Protein AF-A0A7X6PA65-F1 (afdb_monomer)

Solvent-accessible surface area (backbone atoms only — not comparable to full-atom values): 7990 Å² total; per-residue (Å²): 132,71,78,43,81,44,62,42,99,85,71,48,73,39,54,20,36,49,43,48,66,78,42,68,40,62,92,55,55,64,34,34,34,45,24,24,82,87,66,55,68,52,79,41,47,57,72,53,35,70,55,18,29,39,30,69,85,80,43,23,36,37,28,80,91,43,61,91,75,48,55,66,77,72,35,51,42,53,54,79,66,45,78,47,78,39,69,56,84,65,85,69,79,58,83,45,89,92,58,47,74,90,66,70,68,84,85,77,84,79,66,98,69,61,91,85,69,86,82,84,82,85,82,79,86,131

Mean predicted aligned error: 9.88 Å

Sequence (126 aa):
LSTYTVDNWSGLSEEAIKLSDLLQGIASYDSVSFVAVDGYSQNYQPQLINDGYYLLNSEVTTFPSFNTTLPGSLKKFKKLAKINVYGATSIQNFNFSLAPQESADLTFTIPSDLSDFESTEMMTEK

Structure (mmCIF, N/CA/C/O backbone):
data_AF-A0A7X6PA65-F1
#
_entry.id   AF-A0A7X6PA65-F1
#
loop_
_atom_site.group_PDB
_atom_site.id
_atom_site.type_symbol
_atom_site.label_atom_id
_atom_site.label_alt_id
_atom_site.label_comp_id
_atom_site.label_asym_id
_atom_site.label_entity_id
_atom_site.label_seq_id
_atom_site.pdbx_PDB_ins_code
_atom_site.Cartn_x
_atom_site.Cartn_y
_atom_site.Cartn_z
_atom_site.occupancy
_atom_site.B_iso_or_equiv
_atom_site.auth_seq_id
_atom_site.auth_comp_id
_atom_site.auth_asym_id
_atom_site.auth_atom_id
_atom_site.pdbx_PDB_model_num
ATOM 1 N N . LEU A 1 1 ? 12.156 -3.371 4.107 1.00 79.25 1 LEU A N 1
ATOM 2 C CA . LEU A 1 1 ? 11.051 -2.439 4.428 1.00 79.25 1 LEU A CA 1
ATOM 3 C C . LEU A 1 1 ? 10.944 -2.367 5.936 1.00 79.25 1 LEU A C 1
ATOM 5 O O . LEU A 1 1 ? 11.046 -3.413 6.566 1.00 79.25 1 LEU A O 1
ATOM 9 N N . SER A 1 2 ? 10.815 -1.172 6.500 1.00 88.44 2 SER A N 1
ATOM 10 C CA . SER A 1 2 ? 10.643 -1.014 7.945 1.00 88.44 2 SER A CA 1
ATOM 11 C C . SER A 1 2 ? 9.228 -1.419 8.352 1.00 88.44 2 SER A C 1
ATOM 13 O O . SER A 1 2 ? 8.276 -1.186 7.604 1.00 88.44 2 SER A O 1
ATOM 15 N N . THR A 1 3 ? 9.093 -2.020 9.531 1.00 94.00 3 THR A N 1
ATOM 16 C CA . THR A 1 3 ? 7.792 -2.264 10.155 1.00 94.00 3 THR A CA 1
ATOM 17 C C . THR A 1 3 ? 7.471 -1.147 11.141 1.00 94.00 3 THR A C 1
ATOM 19 O O . THR A 1 3 ? 8.350 -0.569 11.780 1.00 94.00 3 THR A O 1
ATOM 22 N N . TYR A 1 4 ? 6.187 -0.824 11.233 1.00 96.12 4 TYR A N 1
ATOM 23 C CA . TYR A 1 4 ? 5.631 0.197 12.109 1.00 96.12 4 TYR A CA 1
ATOM 24 C C . TYR A 1 4 ? 4.515 -0.422 12.938 1.00 96.12 4 TYR A C 1
ATOM 26 O O . TYR A 1 4 ? 3.793 -1.286 12.449 1.00 96.12 4 TYR A O 1
ATOM 34 N N . THR A 1 5 ? 4.329 0.051 14.165 1.00 96.88 5 THR A N 1
ATOM 35 C CA . THR A 1 5 ? 3.131 -0.259 14.951 1.00 96.88 5 THR A CA 1
ATOM 36 C C . THR A 1 5 ? 2.109 0.851 14.740 1.00 96.88 5 THR A C 1
ATOM 38 O O . THR A 1 5 ? 2.396 2.014 15.024 1.00 96.88 5 THR A O 1
ATOM 41 N N . VAL A 1 6 ? 0.926 0.505 14.232 1.00 96.62 6 VAL A N 1
ATOM 42 C CA . VAL A 1 6 ? -0.168 1.454 13.980 1.00 96.62 6 VAL A CA 1
ATOM 43 C C . VAL A 1 6 ? -1.499 0.857 14.412 1.00 96.62 6 VAL A C 1
ATOM 45 O O . VAL A 1 6 ? -1.709 -0.352 14.319 1.00 96.62 6 VAL A O 1
ATOM 48 N N . ASP A 1 7 ? -2.417 1.704 14.867 1.00 95.31 7 ASP A N 1
ATOM 49 C CA . ASP A 1 7 ? -3.762 1.260 15.204 1.00 95.31 7 ASP A CA 1
ATOM 50 C C . ASP A 1 7 ? -4.582 0.979 13.943 1.00 95.31 7 ASP A C 1
ATOM 52 O O . ASP A 1 7 ? -4.676 1.778 13.001 1.00 95.31 7 ASP A O 1
ATOM 56 N N . ASN A 1 8 ? -5.218 -0.186 13.937 1.00 91.50 8 ASN A N 1
ATOM 57 C CA . ASN A 1 8 ? -6.191 -0.538 12.925 1.00 91.50 8 ASN A CA 1
ATOM 58 C C . ASN A 1 8 ? -7.508 0.237 13.134 1.00 91.50 8 ASN A C 1
ATOM 60 O O . ASN A 1 8 ? -7.713 0.975 14.097 1.00 91.50 8 ASN A O 1
ATOM 64 N N . TRP A 1 9 ? -8.466 0.032 12.236 1.00 87.62 9 TRP A N 1
ATOM 65 C CA . TRP A 1 9 ? -9.780 0.687 12.282 1.00 87.62 9 TRP A CA 1
ATOM 66 C C . TRP A 1 9 ? -10.620 0.376 13.538 1.00 87.62 9 TRP A C 1
ATOM 68 O O . TRP A 1 9 ? -11.643 1.028 13.737 1.00 87.62 9 TRP A O 1
ATOM 78 N N . SER A 1 10 ? -10.242 -0.630 14.335 1.00 88.44 10 SER A N 1
ATOM 79 C CA . SER A 1 10 ? -10.869 -0.979 15.619 1.00 88.44 10 SER A CA 1
ATOM 80 C C . SER A 1 10 ? -10.118 -0.428 16.839 1.00 88.44 10 SER A C 1
ATOM 82 O O . SER A 1 10 ? -10.547 -0.675 17.961 1.00 88.44 10 SER A O 1
ATOM 84 N N . GLY A 1 11 ? -9.030 0.324 16.633 1.00 89.81 11 GLY A N 1
ATOM 85 C CA . GLY A 1 11 ? -8.198 0.869 17.710 1.00 89.81 11 GLY A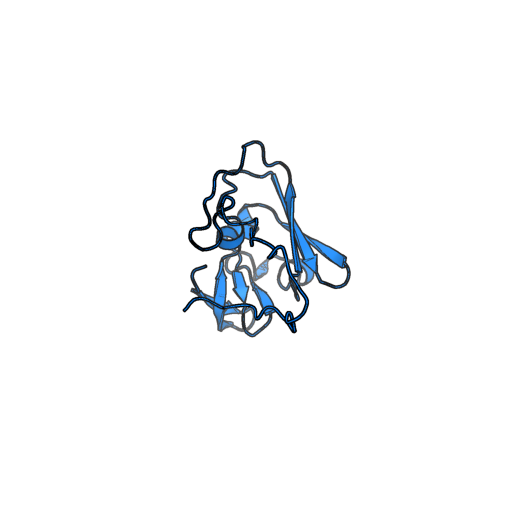 CA 1
ATOM 86 C C . GLY A 1 11 ? -7.238 -0.148 18.330 1.00 89.81 11 GLY A C 1
ATOM 87 O O . GLY A 1 11 ? -6.743 0.079 19.428 1.00 89.81 11 GLY A O 1
ATOM 88 N N . LEU A 1 12 ? -7.004 -1.281 17.661 1.00 93.81 12 LEU A N 1
ATOM 89 C CA . LEU A 1 12 ? -6.022 -2.276 18.087 1.00 93.81 12 LEU A CA 1
ATOM 90 C C . LEU A 1 12 ? -4.719 -2.057 17.325 1.00 93.81 12 LEU A C 1
ATOM 92 O O . LEU A 1 12 ? -4.736 -1.972 16.095 1.00 93.81 12 LEU A O 1
ATOM 96 N N . SER A 1 13 ? -3.607 -2.007 18.051 1.00 96.44 13 SER A N 1
ATOM 97 C CA . SER A 1 13 ? -2.281 -1.853 17.461 1.00 96.44 13 SER A CA 1
ATOM 98 C C . SER A 1 13 ? -1.846 -3.116 16.718 1.00 96.44 13 SER A C 1
ATOM 100 O O . SER A 1 13 ? -2.003 -4.234 17.213 1.00 96.44 13 SER A O 1
ATOM 102 N N . GLU A 1 14 ? -1.274 -2.932 15.533 1.00 96.62 14 GLU A N 1
ATOM 103 C CA . GLU A 1 14 ? -0.815 -4.005 14.658 1.00 96.62 14 GLU A CA 1
ATOM 104 C C . GLU A 1 14 ? 0.488 -3.606 13.953 1.00 96.62 14 GLU A C 1
ATOM 106 O O . GLU A 1 14 ? 0.743 -2.422 13.714 1.00 96.62 14 GLU A O 1
ATOM 111 N N . GLU A 1 15 ? 1.320 -4.593 13.616 1.00 97.75 15 GLU A N 1
ATOM 112 C CA . GLU A 1 15 ? 2.453 -4.368 12.722 1.00 97.75 15 GLU A CA 1
ATOM 113 C C . GLU A 1 15 ? 1.981 -4.070 11.299 1.00 97.75 15 GLU A C 1
ATOM 115 O O . GLU A 1 15 ? 1.079 -4.714 10.756 1.00 97.75 15 GLU A O 1
ATOM 120 N N . ALA A 1 16 ? 2.623 -3.092 10.676 1.00 97.50 16 ALA A N 1
ATOM 121 C CA . ALA A 1 16 ? 2.268 -2.617 9.358 1.00 97.50 16 ALA A CA 1
ATOM 122 C C . ALA A 1 16 ? 3.489 -2.124 8.582 1.00 97.50 16 ALA A C 1
ATOM 124 O O . ALA A 1 16 ? 4.501 -1.723 9.156 1.00 97.50 16 ALA A O 1
ATOM 125 N N . ILE A 1 17 ? 3.364 -2.097 7.259 1.00 96.44 17 ILE A N 1
ATOM 126 C CA . ILE A 1 17 ? 4.322 -1.445 6.364 1.00 96.44 17 ILE A CA 1
ATOM 127 C C . ILE A 1 17 ? 3.710 -0.134 5.891 1.00 96.44 17 ILE A C 1
ATOM 129 O O . ILE A 1 17 ? 2.547 -0.095 5.483 1.00 96.44 17 ILE A O 1
ATOM 133 N N . LYS A 1 18 ? 4.483 0.949 5.924 1.00 96.25 18 LYS A N 1
ATOM 134 C CA . LYS A 1 18 ? 4.022 2.231 5.397 1.00 96.25 18 LYS A CA 1
ATOM 135 C C . LYS A 1 18 ? 3.902 2.161 3.874 1.00 96.25 18 LYS A C 1
ATOM 137 O O . LYS A 1 18 ? 4.819 1.698 3.201 1.00 96.25 18 LYS A O 1
ATOM 142 N N . LEU A 1 19 ? 2.787 2.627 3.311 1.00 95.56 19 LEU A N 1
ATOM 143 C CA . LEU A 1 19 ? 2.540 2.497 1.868 1.00 95.56 19 LEU A CA 1
ATOM 144 C C . LEU A 1 19 ? 3.547 3.301 1.036 1.00 95.56 19 LEU A C 1
ATOM 146 O O . LEU A 1 19 ? 3.957 2.840 -0.025 1.00 95.56 19 LEU A O 1
ATOM 150 N N . SER A 1 20 ? 4.003 4.456 1.531 1.00 93.25 20 SER A N 1
ATOM 151 C CA . SER A 1 20 ? 5.080 5.227 0.896 1.00 93.25 20 SER A CA 1
ATOM 152 C C . SER A 1 20 ? 6.389 4.445 0.783 1.00 93.25 20 SER A C 1
ATOM 154 O O . SER A 1 20 ? 7.129 4.629 -0.179 1.00 93.25 20 SER A O 1
ATOM 156 N N . ASP A 1 21 ? 6.665 3.540 1.725 1.00 91.75 21 ASP A N 1
ATOM 157 C CA . ASP A 1 21 ? 7.900 2.757 1.723 1.00 91.75 21 ASP A CA 1
ATOM 158 C C . ASP A 1 21 ? 7.892 1.699 0.616 1.00 91.75 21 ASP A C 1
ATOM 160 O O . ASP A 1 21 ? 8.956 1.300 0.147 1.00 91.75 21 ASP A O 1
ATOM 164 N N . LEU A 1 22 ? 6.706 1.275 0.164 1.00 89.75 22 LEU A N 1
ATOM 165 C CA . LEU A 1 22 ? 6.545 0.382 -0.988 1.00 89.75 22 LEU A CA 1
ATOM 166 C C . LEU A 1 22 ? 6.862 1.081 -2.315 1.00 89.75 22 LEU A C 1
ATOM 168 O O . LEU A 1 22 ? 7.097 0.411 -3.315 1.00 89.75 22 LEU A O 1
ATOM 172 N N . LEU A 1 23 ? 6.865 2.416 -2.328 1.00 88.19 23 LEU A N 1
ATOM 173 C CA . LEU A 1 23 ? 7.153 3.239 -3.505 1.00 88.19 23 LEU A CA 1
ATOM 174 C C . LEU A 1 23 ? 8.545 3.872 -3.438 1.00 88.19 23 LEU A C 1
ATOM 176 O O . LEU A 1 23 ? 8.806 4.877 -4.103 1.00 88.19 23 LEU A O 1
ATOM 180 N N . GLN A 1 24 ? 9.437 3.313 -2.617 1.00 80.88 24 GLN A N 1
ATOM 181 C CA . GLN A 1 24 ? 10.822 3.758 -2.548 1.00 80.88 24 GLN A CA 1
ATOM 182 C C . GLN A 1 24 ? 11.442 3.786 -3.950 1.00 80.88 24 GLN A C 1
ATOM 184 O O . GLN A 1 24 ? 11.395 2.805 -4.687 1.00 80.88 24 GLN A O 1
ATOM 189 N N . GLY A 1 25 ? 11.977 4.949 -4.325 1.00 78.06 25 GLY A N 1
ATOM 190 C CA . GLY A 1 25 ? 12.499 5.202 -5.669 1.00 78.06 25 GLY A CA 1
ATOM 191 C C . GLY A 1 25 ? 11.614 6.000 -6.601 1.00 78.06 25 GLY A C 1
ATOM 192 O O . GLY A 1 25 ? 12.089 6.460 -7.639 1.00 78.06 25 GLY A O 1
ATOM 193 N N . ILE A 1 26 ? 10.358 6.221 -6.223 1.00 83.75 26 ILE A N 1
ATOM 194 C CA . ILE A 1 26 ? 9.421 7.027 -6.994 1.00 83.75 26 ILE A CA 1
ATOM 195 C C . ILE A 1 26 ? 9.244 8.369 -6.292 1.00 83.75 26 ILE A C 1
ATOM 197 O O . ILE A 1 26 ? 8.442 8.513 -5.373 1.00 83.75 26 ILE A O 1
ATOM 201 N N . ALA A 1 27 ? 10.021 9.361 -6.727 1.00 75.31 27 ALA A N 1
ATOM 202 C CA . ALA A 1 27 ? 10.049 10.676 -6.088 1.00 75.31 27 ALA A CA 1
ATOM 203 C C . ALA A 1 27 ? 8.774 11.508 -6.326 1.00 75.31 27 ALA A C 1
ATOM 205 O O . ALA A 1 27 ? 8.409 12.321 -5.481 1.00 75.31 27 ALA A O 1
ATOM 206 N N . SER A 1 28 ? 8.112 11.331 -7.473 1.00 84.44 28 SER A N 1
ATOM 207 C CA . SER A 1 28 ? 6.900 12.066 -7.846 1.00 84.4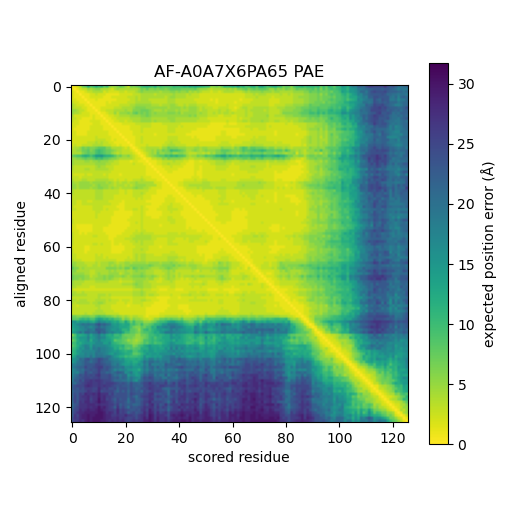4 28 SER A CA 1
ATOM 208 C C . SER A 1 28 ? 6.016 11.217 -8.754 1.00 84.44 28 SER A C 1
ATOM 210 O O . SER A 1 28 ? 6.526 10.508 -9.625 1.00 84.44 28 SER A O 1
ATOM 212 N N . TYR A 1 29 ? 4.708 11.277 -8.529 1.00 91.56 29 TYR A N 1
ATOM 213 C CA . TYR A 1 29 ? 3.675 10.568 -9.278 1.00 91.56 29 TYR A CA 1
ATOM 214 C C . TYR A 1 29 ? 2.317 11.246 -9.051 1.00 91.56 29 TYR A C 1
ATOM 216 O O . TYR A 1 29 ? 2.096 11.865 -8.008 1.00 91.56 29 TYR A O 1
ATOM 224 N N . ASP A 1 30 ? 1.396 11.099 -10.003 1.00 93.69 30 ASP A N 1
ATOM 225 C CA . ASP A 1 30 ? 0.060 11.700 -9.922 1.00 93.69 30 ASP A CA 1
ATOM 226 C C . ASP A 1 30 ? -0.878 10.859 -9.056 1.00 93.69 30 ASP A C 1
ATOM 228 O O . ASP A 1 30 ? -1.670 11.377 -8.273 1.00 93.69 30 ASP A O 1
ATOM 232 N N . SER A 1 31 ? -0.823 9.534 -9.214 1.00 94.75 31 SER A N 1
ATOM 233 C CA . SER A 1 31 ? -1.686 8.607 -8.482 1.00 94.75 31 SER A CA 1
ATOM 234 C C . SER A 1 31 ? -1.163 7.175 -8.519 1.00 94.75 31 SER A C 1
ATOM 236 O O . SER A 1 31 ? -0.267 6.828 -9.294 1.00 94.75 31 SER A O 1
ATOM 238 N N . VAL A 1 32 ? -1.753 6.336 -7.671 1.00 95.62 32 VAL A N 1
ATOM 239 C CA . VAL A 1 32 ? -1.409 4.923 -7.534 1.00 95.62 32 VAL A CA 1
ATOM 240 C C . VAL A 1 32 ? -2.678 4.082 -7.569 1.00 95.62 32 VAL A C 1
ATOM 242 O O . VAL A 1 32 ? -3.649 4.423 -6.902 1.00 95.62 32 VAL A O 1
ATOM 245 N N . SER A 1 33 ? -2.678 2.973 -8.305 1.00 96.81 33 SER A N 1
ATOM 246 C CA . SER A 1 33 ? -3.737 1.966 -8.238 1.00 96.81 33 SER A CA 1
ATOM 247 C C . SER A 1 33 ? -3.268 0.762 -7.440 1.00 96.81 33 SER A C 1
ATOM 249 O O . SER A 1 33 ? -2.254 0.146 -7.772 1.00 96.81 33 SER A O 1
ATOM 251 N N . PHE A 1 34 ? -4.024 0.419 -6.405 1.00 97.44 34 PHE A N 1
ATOM 252 C CA . PHE A 1 34 ? -3.905 -0.861 -5.722 1.00 97.44 34 PHE A CA 1
ATOM 253 C C . PHE A 1 34 ? -4.798 -1.870 -6.412 1.00 97.44 34 PHE A C 1
ATOM 255 O O . PHE A 1 34 ? -5.966 -1.584 -6.662 1.00 97.44 34 PHE A O 1
ATOM 262 N N . VAL A 1 35 ? -4.243 -3.043 -6.701 1.00 97.12 35 VAL A N 1
ATOM 263 C CA . VAL A 1 35 ? -4.925 -4.138 -7.386 1.00 97.12 35 VAL A CA 1
ATOM 264 C C . VAL A 1 35 ? -4.824 -5.388 -6.524 1.00 97.12 35 VAL A C 1
ATOM 266 O O . VAL A 1 35 ? -3.737 -5.763 -6.074 1.00 97.12 35 VAL A O 1
ATOM 269 N N . ALA A 1 36 ? -5.969 -6.009 -6.274 1.00 95.12 36 ALA A N 1
ATOM 270 C CA . ALA A 1 36 ? -6.089 -7.256 -5.545 1.00 95.12 36 ALA A CA 1
ATOM 271 C C . ALA A 1 36 ? -5.946 -8.455 -6.491 1.00 95.12 36 ALA A C 1
ATOM 273 O O . ALA A 1 36 ? -6.000 -8.324 -7.715 1.00 95.12 36 ALA A O 1
ATOM 274 N N . VAL A 1 37 ? -5.765 -9.643 -5.914 1.00 92.31 37 VAL A N 1
ATOM 275 C CA . VAL A 1 37 ? -5.579 -10.900 -6.664 1.00 92.31 37 VAL A CA 1
ATOM 276 C C . VAL A 1 37 ? -6.737 -11.241 -7.610 1.00 92.31 37 VAL A C 1
ATOM 278 O O . VAL A 1 37 ? -6.52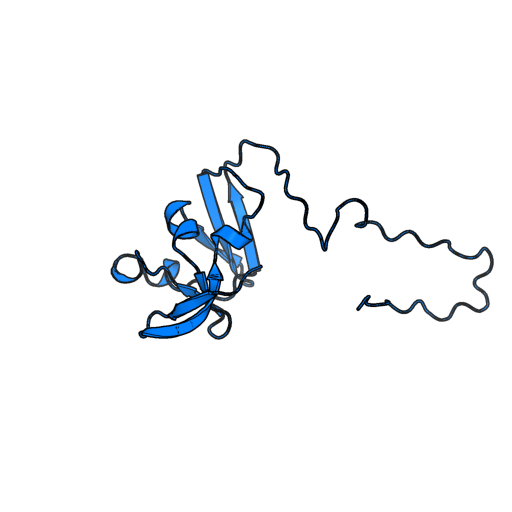6 -11.908 -8.616 1.00 92.31 37 VAL A O 1
ATOM 281 N N . ASP A 1 38 ? -7.948 -10.777 -7.305 1.00 92.88 38 ASP A N 1
ATOM 282 C CA . ASP A 1 38 ? -9.167 -10.984 -8.095 1.00 92.88 38 ASP A CA 1
ATOM 283 C C . ASP A 1 38 ? -9.394 -9.894 -9.162 1.00 92.88 38 ASP A C 1
ATOM 285 O O . ASP A 1 38 ? -10.409 -9.899 -9.857 1.00 92.88 38 ASP A O 1
ATOM 289 N N . GLY A 1 39 ? -8.456 -8.953 -9.297 1.00 92.88 39 GLY A N 1
ATOM 290 C CA . GLY A 1 39 ? -8.548 -7.823 -10.217 1.00 92.88 39 GLY A CA 1
ATOM 291 C C . GLY A 1 39 ? -9.327 -6.624 -9.674 1.00 92.88 39 GLY A C 1
ATOM 292 O O . GLY A 1 39 ? -9.390 -5.602 -10.358 1.00 92.88 39 GLY A O 1
ATOM 293 N N . TYR A 1 40 ? -9.883 -6.687 -8.456 1.00 94.69 40 TYR A N 1
ATOM 294 C CA . TYR A 1 40 ? -10.464 -5.508 -7.816 1.00 94.69 40 TYR A CA 1
ATOM 295 C C . TYR A 1 40 ? -9.395 -4.429 -7.634 1.00 94.69 40 TYR A C 1
ATOM 297 O O . TYR A 1 40 ? -8.295 -4.704 -7.153 1.00 94.69 40 TYR A O 1
ATOM 305 N N . SER A 1 41 ? -9.718 -3.186 -7.997 1.00 96.44 41 SER A N 1
ATOM 306 C CA . SER A 1 41 ? -8.756 -2.090 -7.931 1.00 96.44 41 SER A CA 1
ATOM 307 C C . SER A 1 41 ? -9.341 -0.793 -7.398 1.00 96.44 41 SER A C 1
ATOM 309 O O . SER A 1 41 ? -10.508 -0.485 -7.644 1.00 96.44 41 SER A O 1
ATOM 311 N N . GLN A 1 42 ? -8.506 -0.011 -6.721 1.00 97.06 42 GLN A N 1
ATOM 312 C CA . GLN A 1 42 ? -8.832 1.331 -6.247 1.00 97.06 42 GLN A CA 1
ATOM 313 C C . GLN A 1 42 ? -7.662 2.284 -6.460 1.00 97.06 42 GLN A C 1
ATOM 315 O O . GLN A 1 42 ? -6.504 1.885 -6.352 1.00 97.06 42 GLN A O 1
ATOM 320 N N . ASN A 1 43 ? -7.980 3.549 -6.733 1.00 96.69 43 ASN A N 1
ATOM 321 C CA . ASN A 1 43 ? -6.987 4.591 -6.965 1.00 96.69 43 ASN A CA 1
ATOM 322 C C . ASN A 1 43 ? -6.803 5.468 -5.726 1.00 96.69 43 ASN A C 1
ATOM 324 O O . ASN A 1 43 ? -7.767 5.881 -5.083 1.00 96.69 43 ASN A O 1
ATOM 328 N N . TYR A 1 44 ? -5.549 5.796 -5.444 1.00 96.31 44 TYR A N 1
ATOM 329 C CA . TYR A 1 44 ? -5.110 6.555 -4.287 1.00 96.31 44 TYR A CA 1
ATOM 330 C C . TYR A 1 44 ? -4.264 7.741 -4.732 1.00 96.31 44 TYR A C 1
ATOM 332 O O . TYR A 1 44 ? -3.399 7.634 -5.603 1.00 96.31 44 TYR A O 1
ATOM 340 N N . GLN A 1 45 ? -4.528 8.881 -4.104 1.00 95.50 45 GLN A N 1
ATOM 341 C CA . GLN A 1 45 ? -3.732 10.092 -4.264 1.00 95.50 45 GLN A CA 1
ATOM 342 C C . GLN A 1 45 ? -2.481 10.020 -3.371 1.00 95.50 45 GLN A C 1
ATOM 344 O O . GLN A 1 45 ? -2.548 9.384 -2.313 1.00 95.50 45 GLN A O 1
ATOM 349 N N . PRO A 1 46 ? -1.376 10.708 -3.716 1.00 94.81 46 PRO A N 1
ATOM 350 C CA . PRO A 1 46 ? -0.126 10.663 -2.947 1.00 94.81 46 PRO A CA 1
ATOM 351 C C . PRO A 1 46 ? -0.304 10.956 -1.450 1.00 94.81 46 PRO A C 1
ATOM 353 O O . PRO A 1 46 ? 0.301 10.305 -0.605 1.00 94.81 46 PRO A O 1
ATOM 356 N N . GLN A 1 47 ? -1.209 11.873 -1.097 1.00 95.50 47 GLN A N 1
ATOM 357 C CA . GLN A 1 47 ? -1.540 12.186 0.299 1.00 95.50 47 GLN A CA 1
ATOM 358 C C . GLN A 1 47 ? -2.073 10.980 1.093 1.00 95.50 47 GLN A C 1
ATOM 360 O O . GLN A 1 47 ? -1.745 10.831 2.266 1.00 95.50 47 GLN A O 1
ATOM 365 N N . LEU A 1 48 ? -2.849 10.095 0.455 1.00 96.19 48 LEU A N 1
ATOM 366 C CA . LEU A 1 48 ? -3.338 8.867 1.084 1.00 96.19 48 LEU A CA 1
ATOM 367 C C . LEU A 1 48 ? -2.221 7.831 1.200 1.00 96.19 48 LEU A C 1
ATOM 369 O O . LEU A 1 48 ? -2.144 7.134 2.202 1.00 96.19 48 LEU A O 1
ATOM 373 N N . ILE A 1 49 ? -1.335 7.750 0.207 1.00 96.19 49 ILE A N 1
ATOM 374 C CA . ILE A 1 49 ? -0.172 6.856 0.252 1.00 96.19 49 ILE A CA 1
ATOM 375 C C . ILE A 1 49 ? 0.798 7.255 1.374 1.00 96.19 49 ILE A C 1
ATOM 377 O O . ILE A 1 49 ? 1.336 6.393 2.061 1.00 96.19 49 ILE A O 1
ATOM 381 N N . ASN A 1 50 ? 0.988 8.555 1.597 1.00 94.88 50 ASN A N 1
ATOM 382 C CA . ASN A 1 50 ? 1.872 9.063 2.647 1.00 94.88 50 ASN A CA 1
ATOM 383 C C . ASN A 1 50 ? 1.311 8.868 4.064 1.00 94.88 50 ASN A C 1
ATOM 385 O O . ASN A 1 50 ? 2.090 8.742 5.013 1.00 94.88 50 ASN A O 1
ATOM 389 N N . ASP A 1 51 ? -0.016 8.860 4.212 1.00 96.62 51 ASP A N 1
ATOM 390 C CA . ASP A 1 51 ? -0.695 8.587 5.484 1.00 96.62 51 ASP A CA 1
ATOM 391 C C . ASP A 1 51 ? -0.881 7.087 5.739 1.00 96.62 51 ASP A C 1
ATOM 393 O O . ASP A 1 51 ? -0.873 6.645 6.883 1.00 96.62 51 ASP A O 1
ATOM 397 N N . GLY A 1 52 ? -1.076 6.303 4.681 1.00 96.44 52 GLY A N 1
ATOM 398 C CA . GLY A 1 52 ? -1.580 4.948 4.803 1.00 96.44 52 GLY A CA 1
ATOM 399 C C . GLY A 1 52 ? -0.527 3.893 5.126 1.00 96.44 52 GLY A C 1
ATOM 400 O O . GLY A 1 52 ? 0.659 4.000 4.801 1.00 96.44 52 GLY A O 1
ATOM 401 N N . TYR A 1 53 ? -1.018 2.813 5.723 1.00 97.38 53 TYR A N 1
ATOM 402 C CA . TYR A 1 53 ? -0.248 1.634 6.098 1.00 97.38 53 TYR A CA 1
ATOM 403 C C . TYR A 1 53 ? -0.959 0.371 5.616 1.00 97.38 53 TYR A C 1
ATOM 405 O O . TYR A 1 53 ? -2.190 0.322 5.577 1.00 97.38 53 TYR A O 1
ATOM 413 N N . TYR A 1 54 ? -0.187 -0.657 5.272 1.00 96.94 54 TYR A N 1
ATOM 414 C CA . TYR A 1 54 ? -0.676 -2.009 5.034 1.00 96.94 54 TYR A CA 1
ATOM 415 C C . TYR A 1 54 ? -0.4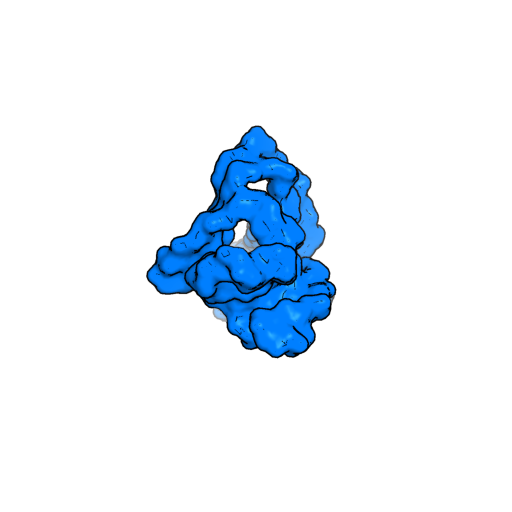39 -2.861 6.281 1.00 96.94 54 TYR A C 1
ATOM 417 O O . TYR A 1 54 ? 0.707 -3.121 6.646 1.00 96.94 54 TYR A O 1
ATOM 425 N N . LEU A 1 55 ? -1.526 -3.256 6.938 1.00 96.75 55 LEU A N 1
ATOM 426 C CA . LEU A 1 55 ? -1.533 -4.057 8.158 1.00 96.75 55 LEU A CA 1
ATOM 427 C C . LEU A 1 55 ? -1.173 -5.516 7.833 1.00 96.75 55 LEU A C 1
ATOM 429 O O . LEU A 1 55 ? -1.770 -6.100 6.926 1.00 96.75 55 LEU A O 1
ATOM 433 N N . LEU A 1 56 ? -0.194 -6.095 8.532 1.00 94.44 56 LEU A N 1
ATOM 434 C CA . LEU A 1 56 ? 0.407 -7.384 8.162 1.00 94.44 56 LEU A CA 1
ATOM 435 C C . LEU A 1 56 ? -0.398 -8.609 8.611 1.00 94.44 56 LEU A C 1
ATOM 437 O O . LEU A 1 56 ? -0.415 -9.613 7.907 1.00 94.44 56 LEU A O 1
ATOM 441 N N . ASN A 1 57 ? -1.073 -8.535 9.753 1.00 93.88 57 ASN A N 1
ATOM 442 C CA . ASN A 1 57 ? -1.906 -9.612 10.288 1.00 93.88 57 ASN A CA 1
ATOM 443 C C . ASN A 1 57 ? -3.317 -9.575 9.674 1.00 93.88 57 ASN A C 1
ATOM 445 O O . ASN A 1 57 ? -3.856 -10.591 9.246 1.00 93.88 57 ASN A O 1
ATOM 449 N N . SER A 1 58 ? -3.910 -8.385 9.576 1.00 94.38 58 SER A N 1
ATOM 450 C CA . SER A 1 58 ? -5.238 -8.173 8.995 1.00 94.38 58 SER A CA 1
ATOM 451 C C . SER A 1 58 ? -5.229 -8.131 7.460 1.00 94.38 58 SER A C 1
ATOM 453 O O . SER A 1 58 ? -6.299 -8.181 6.846 1.00 94.38 58 SER A O 1
ATOM 455 N N . GLU A 1 59 ? -4.049 -7.993 6.844 1.00 94.56 59 GLU A N 1
ATOM 456 C CA . GLU A 1 59 ? -3.828 -7.924 5.390 1.00 94.56 59 GLU A CA 1
ATOM 457 C C . GLU A 1 59 ? -4.725 -6.892 4.692 1.00 94.56 59 GLU A C 1
ATOM 459 O O . GLU A 1 59 ? -5.379 -7.148 3.668 1.00 94.56 59 GLU A O 1
ATOM 464 N N . VAL A 1 60 ? -4.802 -5.711 5.303 1.00 95.31 60 VAL A N 1
ATOM 465 C CA . VAL A 1 60 ? -5.706 -4.640 4.900 1.00 95.31 60 VAL A CA 1
ATOM 466 C C . VAL A 1 60 ? -5.067 -3.277 5.115 1.00 95.31 60 VAL A C 1
ATOM 468 O O . VAL A 1 60 ? -4.240 -3.101 6.006 1.00 95.31 60 VAL A O 1
ATOM 471 N N . THR A 1 61 ? -5.457 -2.285 4.324 1.00 96.50 61 THR A N 1
ATOM 472 C CA . THR A 1 61 ? -4.999 -0.912 4.543 1.00 96.50 61 THR A CA 1
ATOM 473 C C . THR A 1 61 ? -5.683 -0.229 5.736 1.00 96.50 61 THR A C 1
ATOM 475 O O . THR A 1 61 ? -6.783 -0.597 6.162 1.00 96.50 61 THR A O 1
ATOM 478 N N . THR A 1 62 ? -5.007 0.782 6.283 1.00 96.19 62 THR A N 1
ATOM 479 C CA . THR A 1 62 ? -5.539 1.769 7.235 1.00 96.19 62 THR A CA 1
ATOM 480 C C . THR A 1 62 ? -4.952 3.141 6.911 1.00 96.19 62 THR A C 1
ATOM 482 O O . THR A 1 62 ? -3.827 3.229 6.419 1.00 96.19 62 THR A O 1
ATOM 485 N N . PHE A 1 63 ? -5.706 4.207 7.180 1.00 96.31 63 PHE A N 1
ATOM 486 C CA . PHE A 1 63 ? -5.306 5.590 6.903 1.00 96.31 63 PHE A CA 1
ATOM 487 C C . PHE A 1 63 ? -5.580 6.437 8.151 1.00 96.31 63 PHE A C 1
ATOM 489 O O . PHE A 1 63 ? -6.694 6.946 8.291 1.00 96.31 63 PHE A O 1
ATOM 496 N N . PRO A 1 64 ? -4.641 6.532 9.110 1.00 94.56 64 PRO A N 1
ATOM 497 C CA . PRO A 1 64 ? -4.868 7.162 10.409 1.00 94.56 64 PRO A CA 1
ATOM 498 C C . PRO A 1 64 ? -5.526 8.545 10.333 1.00 94.56 64 PRO A C 1
ATOM 500 O O . PRO A 1 64 ? -6.500 8.790 11.046 1.00 94.56 64 PRO A O 1
ATOM 503 N N . SER A 1 65 ? -5.073 9.410 9.421 1.00 95.12 65 SER A N 1
ATOM 504 C CA . SER A 1 65 ? -5.611 10.770 9.281 1.00 95.12 65 SER A CA 1
ATOM 505 C C . SER A 1 65 ? -6.928 10.823 8.500 1.00 95.12 65 SER A C 1
ATOM 507 O O . SER A 1 65 ? -7.664 11.804 8.594 1.00 95.12 65 SER A O 1
ATOM 509 N N . PHE A 1 66 ? -7.252 9.775 7.735 1.00 93.81 66 PHE A N 1
ATOM 510 C CA . PHE A 1 66 ? -8.415 9.734 6.838 1.00 93.81 66 PHE A CA 1
ATOM 511 C C . PHE A 1 66 ? -9.437 8.635 7.178 1.00 93.81 66 PHE A C 1
ATOM 513 O O . PHE A 1 66 ? -10.424 8.443 6.466 1.00 93.81 66 PHE A O 1
ATOM 520 N N . ASN A 1 67 ? -9.254 7.910 8.282 1.00 87.69 67 ASN A N 1
ATOM 521 C CA . ASN A 1 67 ? -10.069 6.745 8.636 1.00 87.69 67 ASN A CA 1
ATOM 522 C C . ASN A 1 67 ? -11.551 7.086 8.878 1.00 87.69 67 ASN A C 1
ATOM 524 O O . ASN A 1 67 ? -12.427 6.231 8.689 1.00 87.69 67 ASN A O 1
ATOM 528 N N . THR A 1 68 ? -11.837 8.319 9.294 1.00 88.81 68 THR A N 1
ATOM 529 C CA . THR A 1 68 ? -13.192 8.830 9.547 1.00 88.81 68 THR A CA 1
ATOM 530 C C . THR A 1 68 ? -13.876 9.373 8.293 1.00 88.81 68 THR A C 1
ATOM 532 O O . THR A 1 68 ? -15.101 9.456 8.271 1.00 88.81 68 THR A O 1
ATOM 535 N N . THR A 1 69 ? -13.117 9.713 7.247 1.00 91.19 69 THR A N 1
ATOM 536 C CA . THR A 1 69 ? -13.626 10.380 6.038 1.00 91.19 69 THR A CA 1
ATOM 537 C C . THR A 1 69 ? -13.653 9.467 4.816 1.00 91.19 69 THR A C 1
ATOM 539 O O . THR A 1 69 ? -14.513 9.631 3.952 1.00 91.19 69 THR A O 1
ATOM 542 N N . LEU A 1 70 ? -12.756 8.480 4.735 1.00 90.31 70 LEU A N 1
ATOM 543 C CA . LEU A 1 70 ? -12.707 7.556 3.606 1.00 90.31 70 LEU A CA 1
ATOM 544 C C . LEU A 1 70 ? -13.842 6.521 3.643 1.00 90.31 70 LEU A C 1
ATOM 546 O O . LEU A 1 70 ? -14.106 5.917 4.693 1.00 90.31 70 LEU A O 1
ATOM 550 N N . PRO A 1 71 ? -14.457 6.217 2.483 1.00 91.25 71 PRO A N 1
ATOM 551 C CA . PRO A 1 71 ? -15.397 5.112 2.371 1.00 91.25 71 PRO A CA 1
ATOM 552 C C . PRO A 1 71 ? -14.690 3.779 2.643 1.00 91.25 71 PRO A C 1
ATOM 554 O O . PRO A 1 71 ? -13.494 3.617 2.392 1.00 91.25 71 PRO A O 1
ATOM 557 N N . GLY A 1 72 ? -15.446 2.793 3.135 1.00 86.69 72 GLY A N 1
ATOM 558 C CA . GLY A 1 72 ? -14.900 1.491 3.534 1.00 86.69 72 GLY A CA 1
ATOM 559 C C . GLY A 1 72 ? -14.104 0.779 2.435 1.00 86.69 72 GLY A C 1
ATOM 560 O O . GLY A 1 72 ? -13.093 0.156 2.742 1.00 86.69 72 GLY A O 1
ATOM 561 N N . SER A 1 73 ? -14.514 0.928 1.173 1.00 85.88 73 SER A N 1
ATOM 562 C CA . SER A 1 73 ? -13.857 0.345 -0.005 1.00 85.88 73 SER A CA 1
ATOM 5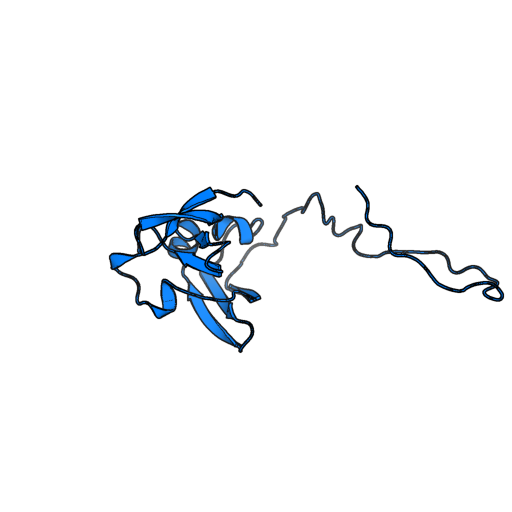63 C C . SER A 1 73 ? -12.458 0.901 -0.284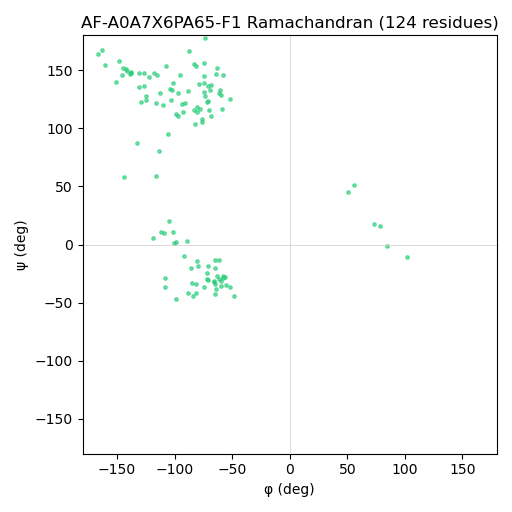 1.00 85.88 73 SER A C 1
ATOM 565 O O . SER A 1 73 ? -11.618 0.164 -0.796 1.00 85.88 73 SER A O 1
ATOM 567 N N . LEU A 1 74 ? -12.205 2.170 0.059 1.00 90.25 74 LEU A N 1
ATOM 568 C CA . LEU A 1 74 ? -10.886 2.804 -0.041 1.00 90.25 74 LEU A CA 1
ATOM 569 C C . LEU A 1 74 ? -10.073 2.592 1.231 1.00 90.25 74 LEU A C 1
ATOM 571 O O . LEU A 1 74 ? -8.881 2.301 1.161 1.00 90.25 74 LEU A O 1
ATOM 575 N N . LYS A 1 75 ? -10.732 2.716 2.386 1.00 92.19 75 LYS A N 1
ATOM 576 C CA . LYS A 1 75 ? -10.101 2.609 3.699 1.00 92.19 75 LYS A CA 1
ATOM 577 C C . LYS A 1 75 ? -9.544 1.219 3.976 1.00 92.19 75 LYS A C 1
ATOM 579 O O . LYS A 1 75 ? -8.481 1.123 4.564 1.00 92.19 75 LYS A O 1
ATOM 584 N N . LYS A 1 76 ? -10.295 0.171 3.620 1.00 94.19 76 LYS A N 1
ATOM 585 C CA . LYS A 1 76 ? -9.999 -1.225 3.963 1.00 94.19 76 LYS A CA 1
ATOM 586 C C . LYS A 1 76 ? -9.720 -2.051 2.708 1.00 94.19 76 LYS A C 1
ATOM 588 O O . LYS A 1 76 ? -10.431 -3.020 2.434 1.00 94.19 76 LYS A O 1
ATOM 593 N N . PHE A 1 77 ? -8.712 -1.661 1.936 1.00 96.00 77 PHE A N 1
ATOM 594 C CA . PHE A 1 77 ? -8.289 -2.425 0.765 1.00 96.00 77 PHE A CA 1
ATOM 595 C C . PHE A 1 77 ? -7.605 -3.711 1.215 1.00 96.00 77 PHE A C 1
ATOM 597 O O . PHE A 1 77 ? -6.649 -3.649 1.982 1.00 96.00 77 PHE A O 1
ATOM 604 N N . LYS A 1 78 ? -8.093 -4.864 0.759 1.00 94.81 78 LYS A N 1
ATOM 605 C CA . LYS A 1 78 ? -7.613 -6.183 1.189 1.00 94.81 78 LYS A CA 1
ATOM 606 C C . LYS A 1 78 ? -6.800 -6.851 0.092 1.00 94.81 78 LYS A C 1
ATOM 608 O O . LYS A 1 78 ? -7.080 -6.633 -1.083 1.00 94.81 78 LYS A O 1
ATOM 613 N N . LYS A 1 79 ? -5.881 -7.736 0.491 1.00 92.00 79 LYS A N 1
ATOM 614 C CA . LYS A 1 79 ? -5.175 -8.653 -0.424 1.00 92.00 79 LYS A CA 1
ATOM 615 C C . LYS A 1 79 ? -4.458 -7.922 -1.564 1.00 92.00 79 LYS A C 1
ATOM 617 O O . LYS A 1 79 ? -4.638 -8.254 -2.735 1.00 92.00 79 LYS A O 1
ATOM 622 N N . LEU A 1 80 ? -3.660 -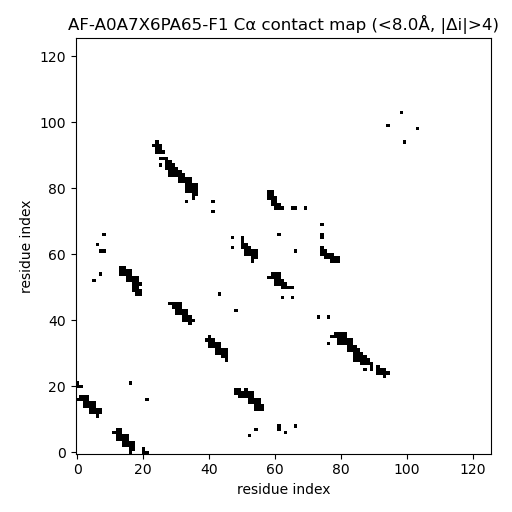6.915 -1.208 1.00 93.88 80 LEU A N 1
ATOM 623 C CA . LEU A 1 80 ? -2.852 -6.156 -2.160 1.00 93.88 80 LEU A CA 1
ATOM 624 C C . LEU A 1 80 ? -1.890 -7.090 -2.901 1.00 93.88 80 LEU A C 1
ATOM 626 O O . LEU A 1 80 ? -1.016 -7.691 -2.288 1.00 93.88 80 LEU A O 1
ATOM 630 N N . ALA A 1 81 ? -2.063 -7.193 -4.216 1.00 93.56 81 ALA A N 1
ATOM 631 C CA . ALA A 1 81 ? -1.249 -8.043 -5.078 1.00 93.56 81 ALA A CA 1
ATOM 632 C C . ALA A 1 81 ? -0.309 -7.224 -5.964 1.00 93.56 81 ALA A C 1
ATOM 634 O O . ALA A 1 81 ? 0.812 -7.638 -6.242 1.00 93.56 81 ALA A O 1
ATOM 635 N N . LYS A 1 82 ? -0.771 -6.058 -6.424 1.00 93.62 82 LYS A N 1
ATOM 636 C CA . LYS A 1 82 ? -0.014 -5.201 -7.334 1.00 93.62 82 LYS A CA 1
ATOM 637 C C . LYS A 1 82 ? -0.286 -3.729 -7.058 1.00 93.62 82 LYS A C 1
ATOM 639 O O . LYS A 1 82 ? -1.403 -3.332 -6.732 1.00 93.62 82 LYS A O 1
ATOM 644 N N . ILE A 1 83 ? 0.750 -2.927 -7.262 1.00 94.25 83 ILE A N 1
ATOM 645 C CA . ILE A 1 83 ? 0.697 -1.473 -7.252 1.00 94.25 83 ILE A CA 1
ATOM 646 C C . ILE A 1 83 ? 1.050 -0.982 -8.659 1.00 94.25 83 ILE A C 1
ATOM 648 O O . ILE A 1 83 ? 2.127 -1.284 -9.168 1.00 94.25 83 ILE A O 1
ATOM 652 N N . ASN A 1 84 ? 0.154 -0.224 -9.292 1.00 93.88 84 ASN A N 1
ATOM 653 C CA . ASN A 1 84 ? 0.466 0.518 -10.514 1.00 93.88 84 ASN A CA 1
ATOM 654 C C . ASN A 1 84 ? 0.667 1.988 -10.162 1.00 93.88 84 ASN A C 1
ATOM 656 O O . ASN A 1 84 ? -0.168 2.566 -9.471 1.00 93.88 84 ASN A O 1
ATOM 660 N N . VAL A 1 85 ? 1.730 2.602 -10.666 1.00 92.44 85 VAL A N 1
ATOM 661 C CA . VAL A 1 85 ? 2.031 4.014 -10.417 1.00 92.44 85 VAL A CA 1
ATOM 662 C C . VAL A 1 85 ? 1.887 4.792 -11.717 1.00 92.44 85 VAL A C 1
ATOM 664 O O . VAL A 1 85 ? 2.418 4.376 -12.746 1.00 92.44 85 VAL A O 1
ATOM 667 N N . TYR A 1 86 ? 1.156 5.905 -11.678 1.00 93.25 86 TYR A N 1
ATOM 668 C CA . TYR A 1 86 ? 0.841 6.723 -12.848 1.00 93.25 86 TYR A CA 1
ATOM 669 C C . TYR A 1 86 ? 1.420 8.128 -12.715 1.00 93.25 86 TYR A C 1
ATOM 671 O O . TYR A 1 86 ? 1.491 8.679 -11.617 1.00 93.25 86 TYR A O 1
ATOM 679 N N . GLY A 1 87 ? 1.806 8.719 -13.848 1.00 89.81 87 GLY A N 1
ATOM 680 C CA . GLY A 1 87 ? 2.316 10.092 -13.882 1.00 89.81 87 GLY A CA 1
ATOM 681 C C . GLY A 1 87 ? 3.724 10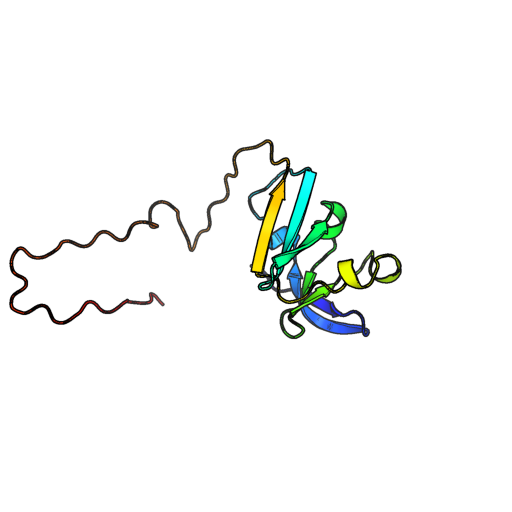.254 -13.306 1.00 89.81 87 GLY A C 1
ATOM 682 O O . GLY A 1 87 ? 4.124 11.361 -12.965 1.00 89.81 87 GLY A O 1
ATOM 683 N N . ALA A 1 88 ? 4.493 9.169 -13.173 1.00 83.31 88 ALA A N 1
ATOM 684 C CA . ALA A 1 88 ? 5.900 9.272 -12.805 1.00 83.31 88 ALA A CA 1
ATOM 685 C C . ALA A 1 88 ? 6.682 9.917 -13.962 1.00 83.31 88 ALA A C 1
ATOM 687 O O . ALA A 1 88 ? 6.827 9.325 -15.031 1.00 83.31 88 ALA A O 1
ATOM 688 N N . THR A 1 89 ? 7.152 11.149 -13.763 1.00 72.44 89 THR A N 1
ATOM 689 C CA . THR A 1 89 ? 7.851 11.947 -14.789 1.00 72.44 89 THR A CA 1
ATOM 690 C C . THR A 1 89 ? 9.369 11.777 -14.771 1.00 72.44 89 THR A C 1
ATOM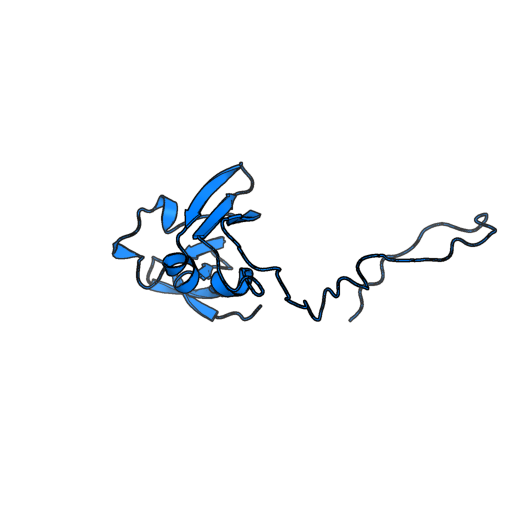 692 O O . THR A 1 89 ? 10.045 12.207 -15.704 1.00 72.44 89 THR A O 1
ATOM 695 N N . SER A 1 90 ? 9.904 11.125 -13.738 1.00 68.50 90 SER A N 1
ATOM 696 C CA . SER A 1 90 ? 11.338 10.913 -13.547 1.00 68.50 90 SER A CA 1
ATOM 697 C C . SER A 1 90 ? 11.691 9.433 -13.607 1.00 68.50 90 SER A C 1
ATOM 699 O O . SER A 1 90 ? 10.937 8.579 -13.139 1.00 68.50 90 SER A O 1
ATOM 701 N N . ILE A 1 91 ? 12.879 9.146 -14.138 1.00 65.25 91 ILE A N 1
ATOM 702 C CA . ILE A 1 91 ? 13.485 7.813 -14.090 1.00 65.25 91 ILE A CA 1
ATOM 703 C C . ILE A 1 91 ? 13.665 7.415 -12.620 1.00 65.25 91 ILE A C 1
ATOM 705 O O . ILE A 1 91 ? 14.209 8.184 -11.824 1.00 65.25 91 ILE A O 1
ATOM 709 N N . GLN A 1 92 ? 13.189 6.222 -12.263 1.00 64.81 92 GLN A N 1
ATOM 710 C CA . GLN A 1 92 ? 13.394 5.654 -10.935 1.00 64.81 92 GLN A CA 1
ATOM 711 C C . GLN A 1 92 ? 14.867 5.276 -10.774 1.00 64.81 92 GLN A C 1
ATOM 713 O O . GLN A 1 92 ? 15.356 4.392 -11.468 1.00 64.81 92 GLN A O 1
ATOM 718 N N . ASN A 1 93 ? 15.561 5.928 -9.845 1.00 61.88 93 ASN A N 1
ATOM 719 C CA . ASN A 1 93 ? 16.893 5.525 -9.404 1.00 61.88 93 ASN A CA 1
ATOM 720 C C . ASN A 1 93 ? 16.789 5.068 -7.951 1.00 61.88 93 ASN A C 1
ATOM 722 O O . ASN A 1 93 ? 17.070 5.832 -7.027 1.00 61.88 93 ASN A O 1
ATOM 726 N N . PHE A 1 94 ? 16.345 3.830 -7.747 1.00 70.31 94 PHE A N 1
ATOM 727 C CA . PHE A 1 94 ? 16.404 3.189 -6.440 1.00 70.31 94 PHE A CA 1
ATOM 728 C C . PHE A 1 94 ? 17.137 1.876 -6.540 1.00 70.31 94 PHE A C 1
ATOM 730 O O . PHE A 1 94 ? 16.797 1.013 -7.344 1.00 70.31 94 PHE A O 1
ATOM 737 N N . ASN A 1 95 ? 18.168 1.762 -5.716 1.00 69.56 95 ASN A N 1
ATOM 738 C CA . ASN A 1 95 ? 18.987 0.577 -5.663 1.00 69.56 95 ASN A CA 1
ATOM 739 C C . ASN A 1 95 ? 18.488 -0.290 -4.509 1.00 69.56 95 ASN A C 1
ATOM 741 O O . ASN A 1 95 ? 18.619 0.078 -3.339 1.00 69.56 95 ASN A O 1
ATOM 745 N N . PHE A 1 96 ? 17.885 -1.427 -4.839 1.00 71.69 96 PHE A N 1
ATOM 746 C CA . PHE A 1 96 ? 17.536 -2.427 -3.844 1.00 71.69 96 PHE A CA 1
ATOM 747 C C . PHE A 1 96 ? 18.818 -3.160 -3.457 1.00 71.69 96 PHE A C 1
ATOM 749 O O . PHE A 1 96 ? 19.308 -3.991 -4.213 1.00 71.69 96 PHE A O 1
ATOM 756 N N . SER A 1 97 ? 19.362 -2.871 -2.273 1.00 71.31 97 SER A N 1
ATOM 757 C CA . SER A 1 97 ? 20.633 -3.458 -1.818 1.00 71.31 97 SER A CA 1
ATOM 758 C C . SER A 1 97 ? 20.644 -4.991 -1.815 1.00 71.31 97 SER A C 1
ATOM 760 O O . SER A 1 97 ? 21.699 -5.588 -1.983 1.00 71.31 97 SER A O 1
ATOM 762 N N . LEU A 1 98 ? 19.474 -5.613 -1.636 1.00 71.19 98 LEU A N 1
ATOM 763 C CA . LEU A 1 98 ? 19.275 -7.068 -1.640 1.00 71.19 98 LEU A CA 1
ATOM 764 C C . LEU A 1 98 ? 18.721 -7.610 -2.969 1.00 71.19 98 LEU A C 1
ATOM 766 O O . LEU A 1 98 ? 18.446 -8.798 -3.077 1.00 71.19 98 LEU A O 1
ATOM 770 N N . ALA A 1 99 ? 18.509 -6.747 -3.961 1.00 67.62 99 ALA A N 1
ATOM 771 C CA . ALA A 1 99 ? 18.078 -7.128 -5.303 1.00 67.62 99 ALA A CA 1
ATOM 772 C C . ALA A 1 99 ? 18.751 -6.225 -6.356 1.00 67.62 99 ALA A C 1
ATOM 774 O O . ALA A 1 99 ? 18.058 -5.513 -7.092 1.00 67.62 99 ALA A O 1
ATOM 775 N N . PRO A 1 100 ? 20.097 -6.190 -6.404 1.00 69.75 100 PRO A N 1
ATOM 776 C CA . PRO A 1 100 ? 20.805 -5.403 -7.401 1.00 69.75 100 PRO A CA 1
ATOM 777 C C . PRO A 1 100 ? 20.457 -5.915 -8.800 1.00 69.75 100 PRO A C 1
ATOM 779 O O . PRO A 1 100 ? 20.533 -7.109 -9.082 1.00 69.75 100 PRO A O 1
ATOM 782 N N . GLN A 1 101 ? 20.086 -4.997 -9.692 1.00 67.44 101 GLN A N 1
ATOM 783 C CA . GLN A 1 101 ? 19.670 -5.339 -11.053 1.00 67.44 101 GLN A CA 1
ATOM 784 C C . GLN A 1 101 ? 20.785 -6.031 -11.854 1.00 67.44 101 GLN A C 1
ATOM 786 O O . GLN A 1 101 ? 20.497 -6.873 -12.698 1.00 67.44 101 GLN A O 1
ATOM 791 N N . GLU A 1 102 ? 22.050 -5.721 -11.563 1.00 69.44 102 GLU A N 1
ATOM 792 C CA . GLU A 1 102 ? 23.215 -6.370 -12.183 1.00 69.44 102 GLU A CA 1
ATOM 793 C C . GLU A 1 102 ? 23.331 -7.866 -11.835 1.00 69.44 102 GLU A C 1
ATOM 795 O O . GLU A 1 102 ? 23.967 -8.611 -12.573 1.00 69.44 102 GLU A O 1
ATOM 800 N N . SER A 1 103 ? 22.683 -8.316 -10.753 1.00 67.81 103 SER A N 1
ATOM 801 C CA . SER A 1 103 ? 22.623 -9.722 -10.329 1.00 67.81 103 SER A CA 1
ATOM 802 C C . SER A 1 103 ? 21.296 -10.400 -10.693 1.00 67.81 103 SER A C 1
ATOM 804 O O . SER A 1 103 ? 21.010 -11.484 -10.189 1.00 67.81 103 SER A O 1
ATOM 806 N N . ALA A 1 104 ? 20.455 -9.767 -11.521 1.00 65.38 104 ALA A N 1
ATOM 807 C CA . ALA A 1 104 ? 19.181 -10.353 -11.941 1.00 65.38 104 ALA A CA 1
ATOM 808 C C . ALA A 1 104 ? 19.378 -11.607 -12.811 1.00 65.38 104 ALA A C 1
ATOM 810 O O . ALA A 1 104 ? 18.574 -12.538 -12.742 1.00 65.38 104 ALA A O 1
ATOM 811 N N . ASP A 1 105 ? 20.461 -11.640 -13.591 1.00 71.06 105 ASP A N 1
ATOM 812 C CA . ASP A 1 105 ? 20.806 -12.770 -14.443 1.00 71.06 105 ASP A CA 1
ATOM 813 C C . ASP A 1 105 ? 21.743 -13.734 -13.704 1.00 71.06 105 ASP A C 1
ATOM 815 O O . ASP A 1 105 ? 22.900 -13.426 -13.411 1.00 71.06 105 ASP A O 1
ATOM 819 N N . LEU A 1 106 ? 21.253 -14.945 -13.433 1.00 66.00 106 LEU A N 1
ATOM 820 C CA . LEU A 1 106 ? 22.080 -16.046 -12.947 1.00 66.00 106 LEU A CA 1
ATOM 821 C C . LEU A 1 106 ? 22.772 -16.711 -14.137 1.00 66.00 106 LEU A C 1
ATOM 823 O O . LEU A 1 106 ? 22.166 -17.484 -14.880 1.00 66.00 106 LEU A O 1
ATOM 827 N N . THR A 1 107 ? 24.058 -16.433 -14.319 1.00 67.19 107 THR A N 1
ATOM 828 C CA . THR A 1 107 ? 24.878 -17.152 -15.297 1.00 67.19 107 THR A CA 1
ATOM 829 C C . THR A 1 107 ? 25.534 -18.357 -14.637 1.00 67.19 107 THR A C 1
ATOM 831 O O . THR A 1 107 ? 26.309 -18.198 -13.696 1.00 67.19 107 THR A O 1
ATOM 834 N N . PHE A 1 108 ? 25.289 -19.557 -15.158 1.00 68.25 108 PHE A N 1
ATOM 835 C CA . PHE A 1 108 ? 26.064 -20.749 -14.823 1.00 68.25 108 PHE A CA 1
ATOM 836 C C . PHE A 1 108 ? 26.660 -21.349 -16.094 1.00 68.25 108 PHE A C 1
ATOM 838 O O . PHE A 1 108 ? 26.065 -21.303 -17.172 1.00 68.25 108 PHE A O 1
ATOM 845 N N . THR A 1 109 ? 27.869 -21.889 -15.981 1.00 70.94 109 THR A N 1
ATOM 846 C CA . THR A 1 109 ? 28.524 -22.564 -17.099 1.00 70.94 109 THR A CA 1
ATOM 847 C C . THR A 1 109 ? 27.956 -23.972 -17.206 1.00 70.94 109 THR A C 1
ATOM 849 O O . THR A 1 109 ? 28.089 -24.759 -16.273 1.00 70.94 109 THR A O 1
ATOM 852 N N . ILE A 1 110 ? 27.321 -24.295 -18.333 1.00 70.69 110 ILE A N 1
ATOM 853 C CA . ILE A 1 110 ? 26.910 -25.671 -18.619 1.00 70.69 110 ILE A CA 1
ATOM 854 C C . ILE A 1 110 ? 28.184 -26.472 -18.931 1.00 70.69 110 ILE A C 1
ATOM 856 O O . ILE A 1 110 ? 28.921 -26.079 -19.843 1.00 70.69 110 ILE A O 1
ATOM 860 N N . PRO A 1 111 ? 28.482 -27.560 -18.199 1.00 76.44 111 PRO A N 1
ATOM 861 C CA . PRO A 1 111 ? 29.594 -28.435 -18.541 1.00 76.44 111 PRO A CA 1
ATOM 862 C C . PRO A 1 111 ? 29.423 -28.995 -19.957 1.00 76.44 111 PRO A C 1
ATOM 864 O O . PRO A 1 111 ? 28.310 -29.269 -20.401 1.00 76.44 111 PRO A O 1
ATOM 867 N N . SER A 1 112 ? 30.528 -29.203 -20.674 1.00 79.50 112 SER A N 1
ATOM 868 C CA . SER A 1 112 ? 30.502 -29.806 -22.016 1.00 79.50 112 SER A CA 1
ATOM 869 C C . SER A 1 112 ? 30.010 -31.258 -22.025 1.00 79.50 112 SER A C 1
ATOM 871 O O . SER A 1 112 ? 29.736 -31.800 -23.092 1.00 79.50 112 SER A O 1
ATOM 873 N N . ASP A 1 113 ? 29.932 -31.878 -20.847 1.00 79.94 113 ASP A N 1
ATOM 874 C CA . ASP A 1 113 ? 29.450 -33.231 -20.616 1.00 79.94 113 ASP A CA 1
ATOM 875 C C . ASP A 1 113 ? 28.389 -33.212 -19.505 1.00 79.94 113 ASP A C 1
ATOM 877 O O . ASP A 1 113 ? 28.646 -32.741 -18.398 1.00 79.94 113 ASP A O 1
ATOM 881 N N . LEU A 1 114 ? 27.190 -33.697 -19.825 1.00 78.94 114 LEU A N 1
ATOM 882 C CA . LEU A 1 114 ? 26.032 -33.748 -18.929 1.00 78.94 114 LEU A CA 1
ATOM 883 C C . LEU A 1 114 ? 25.656 -35.185 -18.551 1.00 78.94 114 LEU A C 1
ATOM 885 O O . LEU A 1 114 ? 24.582 -35.401 -17.997 1.00 78.94 114 LEU A O 1
ATOM 889 N N . SER A 1 115 ? 26.510 -36.163 -18.865 1.00 82.44 115 SER A N 1
ATOM 890 C CA . SER A 1 115 ? 26.217 -37.590 -18.674 1.00 82.44 115 SER A CA 1
ATOM 891 C C . SER A 1 115 ? 25.897 -37.949 -17.217 1.00 82.44 115 SER A C 1
ATOM 893 O O . SER A 1 115 ? 25.097 -38.850 -16.983 1.00 82.44 115 SER A O 1
ATOM 895 N N . ASP A 1 116 ? 26.459 -37.195 -16.267 1.00 76.25 116 ASP A N 1
ATOM 896 C CA . ASP A 1 116 ? 26.278 -37.380 -14.822 1.00 76.25 116 ASP A CA 1
ATOM 897 C C . ASP A 1 116 ? 25.429 -36.266 -14.168 1.00 76.25 116 ASP A C 1
ATOM 899 O O . ASP A 1 116 ? 25.379 -36.146 -12.943 1.00 76.25 116 ASP A O 1
ATOM 903 N N . PHE A 1 117 ? 24.786 -35.396 -14.959 1.00 74.94 117 PHE A N 1
ATOM 904 C CA . PHE A 1 117 ? 23.984 -34.299 -14.416 1.00 74.94 117 PHE A CA 1
ATOM 905 C C . PHE A 1 117 ? 22.590 -34.783 -13.992 1.00 74.94 117 PHE A C 1
ATOM 907 O O . PHE A 1 117 ? 21.764 -35.123 -14.838 1.00 74.94 117 PHE A O 1
ATOM 914 N N . GLU A 1 118 ? 22.302 -34.750 -12.687 1.00 73.12 118 GLU A N 1
ATOM 915 C CA . GLU A 1 118 ? 20.980 -35.112 -12.151 1.00 73.12 118 GLU A CA 1
ATOM 916 C C . GLU A 1 118 ? 20.087 -33.892 -11.857 1.00 73.12 118 GLU A C 1
ATOM 918 O O . GLU A 1 118 ? 18.919 -33.878 -12.246 1.00 73.12 118 GLU A O 1
ATOM 923 N N . SER A 1 119 ? 20.603 -32.855 -11.182 1.00 73.19 119 SER A N 1
ATOM 924 C CA . SER A 1 119 ? 19.876 -31.600 -10.916 1.00 73.19 119 SER A CA 1
ATOM 925 C C . SER A 1 119 ? 20.801 -30.477 -10.413 1.00 73.19 119 SER A C 1
ATOM 927 O O . SER A 1 119 ? 21.920 -30.740 -9.974 1.00 73.19 119 SER A O 1
ATOM 929 N N . THR A 1 120 ? 20.321 -29.226 -10.449 1.00 68.00 120 THR A N 1
ATOM 930 C CA . THR A 1 120 ? 20.956 -28.066 -9.793 1.00 68.00 120 THR A CA 1
ATOM 931 C C . THR A 1 120 ? 20.090 -27.624 -8.616 1.00 68.00 120 THR A C 1
ATOM 933 O O . THR A 1 120 ? 18.937 -27.239 -8.815 1.00 68.00 120 THR A O 1
ATOM 936 N N . GLU A 1 121 ? 20.636 -27.644 -7.400 1.00 71.56 121 GLU A N 1
ATOM 937 C CA . GLU A 1 121 ? 19.948 -27.120 -6.216 1.00 71.56 121 GLU A CA 1
ATOM 938 C C . GLU A 1 121 ? 20.026 -25.587 -6.153 1.00 71.56 121 GLU A C 1
ATOM 940 O O . GLU A 1 121 ? 21.071 -24.981 -6.398 1.00 71.56 121 GLU A O 1
ATOM 945 N N . MET A 1 122 ? 18.910 -24.947 -5.794 1.00 56.97 122 MET A N 1
ATOM 946 C CA . MET A 1 122 ? 18.866 -23.507 -5.547 1.00 56.97 122 MET A CA 1
ATOM 947 C C . MET A 1 122 ? 19.494 -23.214 -4.180 1.00 56.97 122 MET A C 1
ATOM 949 O O . MET A 1 122 ? 18.901 -23.511 -3.144 1.00 56.97 122 MET A O 1
ATOM 953 N N . MET A 1 123 ? 20.687 -22.618 -4.165 1.00 62.06 123 MET A N 1
ATOM 954 C CA . MET A 1 123 ? 21.303 -22.156 -2.923 1.00 62.06 123 MET A CA 1
ATOM 955 C C . MET A 1 123 ? 20.666 -20.838 -2.474 1.00 62.06 123 MET A C 1
ATOM 957 O O . MET A 1 123 ? 20.790 -19.818 -3.146 1.00 62.06 123 MET A O 1
ATOM 961 N N . THR A 1 124 ? 20.006 -20.842 -1.319 1.00 52.03 124 THR A N 1
ATOM 962 C CA . THR A 1 124 ? 19.649 -19.611 -0.600 1.00 52.03 124 THR A CA 1
ATOM 963 C C . THR A 1 124 ? 20.844 -19.151 0.234 1.00 52.03 124 THR A C 1
ATOM 965 O O . THR A 1 124 ? 21.254 -19.865 1.153 1.00 52.03 124 THR A O 1
ATOM 968 N N . GLU A 1 125 ? 21.410 -17.982 -0.080 1.00 56.19 125 GLU A N 1
ATOM 969 C CA . GLU A 1 125 ? 22.413 -17.327 0.772 1.00 56.19 125 GLU A CA 1
ATOM 970 C C . GLU A 1 125 ? 21.806 -16.938 2.137 1.00 56.19 125 GLU A C 1
ATOM 972 O O . GLU A 1 125 ? 20.607 -16.668 2.239 1.00 56.19 125 GLU A O 1
ATOM 977 N N . LYS A 1 126 ? 22.635 -16.985 3.190 1.00 37.84 126 LYS A N 1
ATOM 978 C CA . LYS A 1 126 ? 22.271 -16.690 4.588 1.00 37.84 126 LYS A CA 1
ATOM 979 C C . LYS A 1 126 ? 22.387 -15.212 4.925 1.00 37.84 126 LYS A C 1
ATOM 981 O O . LYS A 1 126 ? 23.402 -14.612 4.514 1.00 37.84 126 LYS A O 1
#

Radius of gyration: 19.82 Å; Cα contacts (8 Å, |Δi|>4): 184; chains: 1; bounding box: 46×50×40 Å

Secondary structure (DSSP, 8-state):
--EEEEE-TTS-EEEEEEGGGGGTT----SEEEEEETTS-EEEE-HHHHHH-EEETTTTEEE-TTTTTTS-HHHHT-BSEEEEEEE---S------TTS-GGGSS---PPPS--TT----------

Foldseek 3Di:
DDWDWDADLVRDTAIWAQLVVVVQQQPDAQWKWFAAPVRDIDIDGVLQSRQKIQGDVLQFMARVVCSVPDDCCVHTPHHGDDMDTHHRPDDRDDADVVCGVVVPDDDDDDDPDCPPPDDDDDDDDD

pLDDT: mean 85.56, std 12.57, range [37.84, 97.75]